Protein AF-A0A529KJC1-F1 (afdb_monomer_lite)

Sequence (128 aa):
MNDILYKIPPLFSVAIGGLWYFAASQLKTDRLIAVAIFLFAAVVSIASVFIMGRFSQAFSLYITNLNKLDGDYAVSIKNKDKKWPPSTVKIIQFLLWVAAAISCAGVIYALAPLFCPPAPPVLPAQPS

Secondary structure (DSSP, 8-state):
-HHHHHHHHHHHHHHHHHHHHHHHHHTTT-HHHHHHHHHHHHHHHHHHHHHHHHHHHHHHHHHHHHHHHSGGG-------S---PPPHHHHHHHHHHHHHHHHHHHHHHHHHHHHSPPPPP-PPPPP-

Structure (mmCIF, N/CA/C/O backbone):
data_AF-A0A529KJC1-F1
#
_entry.id   AF-A0A529KJC1-F1
#
loop_
_atom_site.group_PDB
_atom_site.id
_atom_site.type_symbol
_atom_site.label_atom_id
_atom_site.label_alt_id
_atom_site.label_comp_id
_atom_site.label_asym_id
_atom_site.label_entity_id
_atom_site.label_seq_id
_atom_site.pdbx_PDB_ins_code
_atom_site.Cartn_x
_atom_site.Cartn_y
_atom_site.Cartn_z
_atom_site.occupancy
_atom_site.B_iso_or_equiv
_atom_site.auth_seq_id
_atom_site.auth_comp_id
_atom_site.auth_asym_id
_atom_site.auth_atom_id
_atom_site.pdbx_PDB_model_num
ATOM 1 N N . MET A 1 1 ? 2.395 3.404 -24.200 1.00 49.75 1 MET A N 1
ATOM 2 C CA . MET A 1 1 ? 3.212 2.589 -23.271 1.00 49.75 1 MET A CA 1
ATOM 3 C C . MET A 1 1 ? 3.805 3.409 -22.120 1.00 49.75 1 MET A C 1
ATOM 5 O O . MET A 1 1 ? 3.634 3.000 -20.980 1.00 49.75 1 MET A O 1
ATOM 9 N N . ASN A 1 2 ? 4.387 4.590 -22.373 1.00 52.12 2 ASN A N 1
ATOM 10 C CA . ASN A 1 2 ? 4.774 5.541 -21.313 1.00 52.12 2 ASN A CA 1
ATOM 11 C C . ASN A 1 2 ? 3.570 5.964 -20.436 1.00 52.12 2 ASN A C 1
ATOM 13 O O . ASN A 1 2 ? 3.642 5.978 -19.216 1.00 52.12 2 ASN A O 1
ATOM 17 N N . ASP A 1 3 ? 2.416 6.179 -21.069 1.00 54.59 3 ASP A N 1
ATOM 18 C CA . ASP A 1 3 ? 1.176 6.631 -20.421 1.00 54.59 3 ASP A CA 1
ATOM 19 C C . ASP A 1 3 ? 0.600 5.636 -19.383 1.00 54.59 3 ASP A C 1
ATOM 21 O O . ASP A 1 3 ? 0.099 6.027 -18.334 1.00 54.59 3 ASP A O 1
ATOM 25 N N . ILE A 1 4 ? 0.748 4.323 -19.608 1.00 59.59 4 ILE A N 1
ATOM 26 C CA . ILE A 1 4 ? 0.340 3.288 -18.637 1.00 59.59 4 ILE A CA 1
ATOM 27 C C . ILE A 1 4 ? 1.265 3.293 -17.412 1.00 59.59 4 ILE A C 1
ATOM 29 O O . ILE A 1 4 ? 0.793 3.149 -16.287 1.00 59.59 4 ILE A O 1
ATOM 33 N N . LEU A 1 5 ? 2.569 3.518 -17.613 1.00 59.81 5 LEU A N 1
ATOM 34 C CA . LEU A 1 5 ? 3.558 3.557 -16.532 1.00 59.81 5 LEU A CA 1
ATOM 35 C C . LEU A 1 5 ? 3.275 4.698 -15.535 1.00 59.81 5 LEU A C 1
ATOM 37 O O . LEU A 1 5 ? 3.496 4.531 -14.338 1.00 59.81 5 LEU A O 1
ATOM 41 N N . TYR A 1 6 ? 2.739 5.825 -16.020 1.00 63.22 6 TYR A N 1
ATOM 42 C CA . TYR A 1 6 ? 2.336 6.966 -15.190 1.00 63.22 6 TYR A CA 1
ATOM 43 C C . TYR A 1 6 ? 0.933 6.836 -14.582 1.00 63.22 6 TYR A C 1
ATOM 45 O O . TYR A 1 6 ? 0.661 7.466 -13.563 1.00 63.22 6 TYR A O 1
ATOM 53 N N . LYS A 1 7 ? 0.050 6.015 -15.164 1.00 66.56 7 LYS A N 1
ATOM 54 C CA . LYS A 1 7 ? -1.334 5.824 -14.689 1.00 66.56 7 LYS A CA 1
ATOM 55 C C . LYS A 1 7 ? -1.482 4.740 -13.623 1.00 66.56 7 LYS A C 1
ATOM 57 O O . LYS A 1 7 ? -2.364 4.853 -12.778 1.00 66.56 7 LYS A O 1
ATOM 62 N N . ILE A 1 8 ? -0.618 3.722 -13.631 1.00 71.31 8 ILE A N 1
ATOM 63 C CA . ILE A 1 8 ? -0.641 2.621 -12.652 1.00 71.31 8 ILE A CA 1
ATOM 64 C C . ILE A 1 8 ? -0.494 3.112 -11.193 1.00 71.31 8 ILE A C 1
ATOM 66 O O . ILE A 1 8 ? -1.291 2.692 -10.353 1.00 71.31 8 ILE A O 1
ATOM 70 N N . PRO A 1 9 ? 0.458 4.006 -10.853 1.00 69.69 9 PRO A N 1
ATOM 71 C CA . PRO A 1 9 ? 0.650 4.421 -9.463 1.00 69.69 9 PRO A CA 1
ATOM 72 C C . PRO A 1 9 ? -0.543 5.198 -8.878 1.00 69.69 9 PRO A C 1
ATOM 74 O O . PRO A 1 9 ? -1.001 4.818 -7.800 1.00 69.69 9 PRO A O 1
ATOM 77 N N . PRO A 1 10 ? -1.119 6.203 -9.573 1.00 75.69 10 PRO A N 1
ATOM 78 C CA . PRO A 1 10 ? -2.357 6.848 -9.136 1.00 75.69 10 PRO A CA 1
ATOM 79 C C . PRO A 1 10 ? -3.518 5.866 -8.954 1.00 75.69 10 PRO A C 1
ATOM 81 O O . PRO A 1 10 ? -4.279 6.001 -8.001 1.00 75.69 10 PRO A O 1
ATOM 84 N N . LEU A 1 11 ? -3.638 4.854 -9.821 1.00 78.69 11 LEU A N 1
ATOM 85 C CA . LEU A 1 11 ? -4.689 3.837 -9.728 1.00 78.69 11 LEU A CA 1
ATOM 86 C C . LEU A 1 11 ? -4.597 3.035 -8.423 1.00 78.69 11 LEU A C 1
ATOM 88 O O . LEU A 1 11 ? -5.604 2.862 -7.736 1.00 78.69 11 LEU A O 1
ATOM 92 N N . PHE A 1 12 ? -3.390 2.599 -8.048 1.00 79.62 12 PHE A N 1
ATOM 93 C CA . PHE A 1 12 ? -3.170 1.914 -6.772 1.00 79.62 12 PHE A CA 1
ATOM 94 C C . PHE A 1 12 ? -3.438 2.830 -5.577 1.00 79.62 12 PHE A C 1
ATOM 96 O O . PHE A 1 12 ? -4.067 2.399 -4.612 1.00 79.62 12 PHE A O 1
ATOM 103 N N . SER A 1 13 ? -3.022 4.097 -5.644 1.00 78.19 13 SER A N 1
ATOM 104 C CA . SER A 1 13 ? -3.289 5.068 -4.579 1.00 78.19 13 SER A CA 1
ATOM 105 C C . SER A 1 13 ? -4.784 5.319 -4.377 1.00 78.19 13 SER A C 1
ATOM 107 O O . SER A 1 13 ? -5.241 5.348 -3.237 1.00 78.19 13 SER A O 1
ATOM 109 N N . VAL A 1 14 ? -5.559 5.451 -5.457 1.00 84.00 14 VAL A N 1
ATOM 110 C CA . VAL A 1 14 ? -7.017 5.644 -5.381 1.00 84.00 14 VAL A CA 1
ATOM 111 C C . VAL A 1 14 ? -7.708 4.396 -4.831 1.00 84.00 14 VAL A C 1
ATOM 113 O O . VAL A 1 14 ? -8.559 4.513 -3.952 1.00 84.00 14 VAL A O 1
ATOM 116 N N . ALA A 1 15 ? -7.317 3.202 -5.286 1.00 84.94 15 ALA A N 1
ATOM 117 C CA . ALA A 1 15 ? -7.890 1.948 -4.800 1.00 84.94 15 ALA A CA 1
ATOM 118 C C . ALA A 1 15 ? -7.627 1.732 -3.298 1.00 84.94 15 ALA A C 1
ATOM 120 O O . ALA A 1 15 ? -8.556 1.453 -2.541 1.00 84.94 15 ALA A O 1
ATOM 121 N N . ILE A 1 16 ? -6.379 1.916 -2.848 1.00 85.94 16 ILE A N 1
ATOM 122 C CA . ILE A 1 16 ? -6.009 1.788 -1.428 1.00 85.94 16 ILE A CA 1
ATOM 123 C C . ILE A 1 16 ? -6.689 2.876 -0.589 1.00 85.94 16 ILE A C 1
ATOM 125 O O . ILE A 1 16 ? -7.220 2.580 0.480 1.00 85.94 16 ILE A O 1
ATOM 129 N N . GLY A 1 17 ? -6.740 4.116 -1.085 1.00 86.12 17 GLY A N 1
ATOM 130 C CA . GLY A 1 17 ? -7.433 5.214 -0.412 1.00 86.12 17 GLY A CA 1
ATOM 131 C C . GLY A 1 17 ? -8.928 4.942 -0.221 1.00 86.12 17 GLY A C 1
ATOM 132 O O . GLY A 1 17 ? -9.461 5.175 0.863 1.00 86.12 17 GLY A O 1
ATOM 133 N N . GLY A 1 18 ? -9.594 4.380 -1.235 1.00 87.38 18 GLY A N 1
ATOM 134 C CA . GLY A 1 18 ? -10.996 3.970 -1.146 1.00 87.38 18 GLY A CA 1
ATOM 135 C C . GLY A 1 18 ? -11.230 2.872 -0.104 1.00 87.38 18 GLY A C 1
ATOM 136 O O . GLY A 1 18 ? -12.170 2.964 0.686 1.00 87.38 18 GLY A O 1
ATOM 137 N N . LEU A 1 19 ? -10.341 1.874 -0.044 1.00 88.50 19 LEU A N 1
ATOM 138 C CA . LEU A 1 19 ? -10.399 0.814 0.968 1.00 88.50 19 LEU A CA 1
ATOM 139 C C . LEU A 1 19 ? -10.223 1.365 2.388 1.00 88.50 19 LEU A C 1
ATOM 141 O O . LEU A 1 19 ? -10.963 0.975 3.288 1.00 88.50 19 LEU A O 1
ATOM 145 N N . TRP A 1 20 ? -9.292 2.300 2.593 1.00 86.88 20 TRP A N 1
ATOM 146 C CA . TRP A 1 20 ? -9.105 2.956 3.890 1.00 86.88 20 TRP A CA 1
ATOM 147 C C . TRP A 1 20 ? -10.303 3.794 4.310 1.00 86.88 20 TRP A C 1
ATOM 149 O O . TRP A 1 20 ? -10.719 3.710 5.465 1.00 86.88 20 TRP A O 1
ATOM 159 N N . TYR A 1 21 ? -10.874 4.572 3.389 1.00 87.75 21 TYR A N 1
ATOM 160 C CA . TYR A 1 21 ? -12.077 5.349 3.670 1.00 87.75 21 TYR A CA 1
ATOM 161 C C . TYR A 1 21 ? -13.215 4.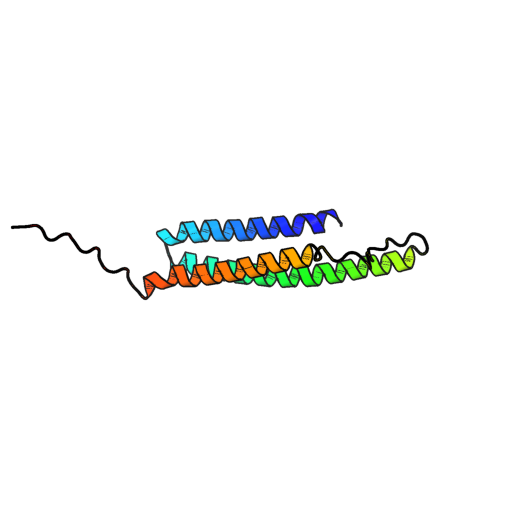434 4.129 1.00 87.75 21 TYR A C 1
ATOM 163 O O . TYR A 1 21 ? -13.813 4.661 5.179 1.00 87.75 21 TYR A O 1
ATOM 171 N N . PHE A 1 22 ? -13.453 3.346 3.396 1.00 86.94 22 PHE A N 1
ATOM 172 C CA . PHE A 1 22 ? -14.512 2.403 3.731 1.00 86.94 22 PHE A CA 1
ATOM 173 C C . PHE A 1 22 ? -14.244 1.676 5.058 1.00 86.94 22 PHE A C 1
ATOM 175 O O . PHE A 1 22 ? -15.151 1.545 5.878 1.00 86.94 22 PHE A O 1
ATOM 182 N N . ALA A 1 23 ? -13.001 1.263 5.323 1.00 85.12 23 ALA A N 1
ATOM 183 C CA . ALA A 1 23 ? -12.626 0.655 6.599 1.00 85.12 23 ALA A CA 1
ATOM 184 C C . ALA A 1 23 ? -12.864 1.612 7.779 1.00 85.12 23 ALA A C 1
ATOM 186 O O . ALA A 1 23 ? -13.444 1.219 8.792 1.00 85.12 23 ALA A O 1
ATOM 187 N N . ALA A 1 24 ? -12.484 2.885 7.630 1.00 85.81 24 ALA A N 1
ATOM 188 C CA . ALA A 1 24 ? -12.691 3.909 8.648 1.00 85.81 24 ALA A CA 1
ATOM 189 C C . ALA A 1 24 ? -14.180 4.186 8.906 1.00 85.81 24 ALA A C 1
ATOM 191 O O . ALA A 1 24 ? -14.582 4.364 10.057 1.00 85.81 24 ALA A O 1
ATOM 192 N N . SER A 1 25 ? -15.013 4.182 7.862 1.00 86.50 25 SER A N 1
ATOM 193 C CA . SER A 1 25 ? -16.466 4.301 8.012 1.00 86.50 25 SER A CA 1
ATOM 194 C C . SER A 1 25 ? -17.068 3.109 8.760 1.00 86.50 25 SER A C 1
ATOM 196 O O . SER A 1 25 ? -17.939 3.303 9.607 1.00 86.50 25 SER A O 1
ATOM 198 N N . GLN A 1 26 ? -16.579 1.891 8.505 1.00 84.38 26 GLN A N 1
ATOM 199 C CA . GLN A 1 26 ? -17.107 0.677 9.133 1.00 84.38 26 GLN A CA 1
ATOM 200 C C . GLN A 1 26 ? -16.665 0.479 10.588 1.00 84.38 26 GLN A C 1
ATOM 202 O O . GLN A 1 26 ? -17.353 -0.220 11.322 1.00 84.38 26 GLN A O 1
ATOM 207 N N . LEU A 1 27 ? -15.606 1.150 11.065 1.00 79.62 27 LEU A N 1
ATOM 208 C CA . LEU A 1 27 ? -15.167 1.072 12.472 1.00 79.62 27 LEU A CA 1
ATOM 209 C C . LEU A 1 27 ? -16.271 1.399 13.495 1.00 79.62 27 LEU A C 1
ATOM 211 O O . LEU A 1 27 ? -16.205 0.934 14.636 1.00 79.62 27 LEU A O 1
ATOM 215 N N . LYS A 1 28 ? -17.253 2.223 13.104 1.00 76.62 28 LYS A N 1
ATOM 216 C CA . LYS A 1 28 ? -18.388 2.623 13.951 1.00 76.62 28 LYS A CA 1
ATOM 217 C C . LYS A 1 28 ? -19.579 1.666 13.865 1.00 76.62 28 LYS A C 1
ATOM 219 O O . LYS A 1 28 ? -20.349 1.609 14.816 1.00 76.62 28 LYS A O 1
ATOM 224 N N . THR A 1 29 ? -19.722 0.949 12.753 1.00 81.56 29 THR A N 1
ATOM 225 C CA . THR A 1 29 ? -20.860 0.060 12.480 1.00 81.56 29 THR A CA 1
ATOM 226 C C . THR A 1 29 ? -20.517 -1.379 12.837 1.00 81.56 29 THR A C 1
ATOM 228 O O . THR A 1 29 ? -2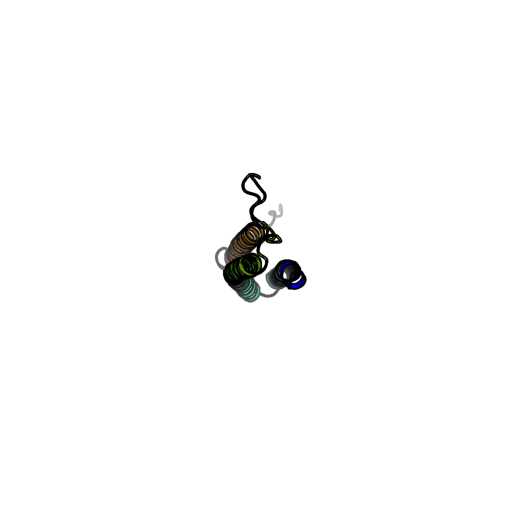1.172 -1.978 13.682 1.00 81.56 29 THR A O 1
ATOM 231 N N . ASP A 1 30 ? -19.463 -1.919 12.224 1.00 81.19 30 ASP A N 1
ATOM 232 C CA . ASP A 1 30 ? -19.009 -3.288 12.426 1.00 81.19 30 ASP A CA 1
ATOM 233 C C . ASP A 1 30 ? -17.479 -3.358 12.322 1.00 81.19 30 ASP A C 1
ATOM 235 O O . ASP A 1 30 ? -16.864 -3.241 11.253 1.00 81.19 30 ASP A O 1
ATOM 239 N N . ARG A 1 31 ? -16.850 -3.558 13.481 1.00 79.31 31 ARG A N 1
ATOM 240 C CA . ARG A 1 31 ? -15.392 -3.596 13.606 1.00 79.31 31 ARG A CA 1
ATOM 241 C C . ARG A 1 31 ? -14.781 -4.818 12.931 1.00 79.31 31 ARG A C 1
ATOM 243 O O . ARG A 1 31 ? -13.654 -4.712 12.459 1.00 79.31 31 ARG A O 1
ATOM 250 N N . LEU A 1 32 ? -15.490 -5.946 12.843 1.00 82.81 32 LEU A N 1
ATOM 251 C CA . LEU A 1 32 ? -14.974 -7.143 12.169 1.00 82.81 32 LEU A CA 1
ATOM 252 C C . LEU A 1 32 ? -14.896 -6.922 10.658 1.00 82.81 32 LEU A C 1
ATOM 254 O O . LEU A 1 32 ? -13.907 -7.298 10.026 1.00 82.81 32 LEU A O 1
ATOM 258 N N . ILE A 1 33 ? -15.889 -6.233 10.094 1.00 82.88 33 ILE A N 1
ATOM 259 C CA . ILE A 1 33 ? -15.863 -5.812 8.691 1.00 82.88 33 ILE A CA 1
ATOM 260 C C . ILE A 1 33 ? -14.712 -4.824 8.461 1.00 82.88 33 ILE A C 1
ATOM 262 O O . ILE A 1 33 ? -13.954 -4.982 7.506 1.00 82.88 33 ILE A O 1
ATOM 266 N N . ALA A 1 34 ? -14.505 -3.852 9.356 1.00 81.69 34 ALA A N 1
ATOM 267 C CA . ALA A 1 34 ? -13.366 -2.934 9.255 1.00 81.69 34 ALA A CA 1
ATOM 268 C C . ALA A 1 34 ? -12.010 -3.671 9.285 1.00 81.69 34 ALA A C 1
ATOM 270 O O . ALA A 1 34 ? -11.139 -3.381 8.463 1.00 81.69 34 ALA A O 1
ATOM 271 N N . VAL A 1 35 ? -11.847 -4.663 10.171 1.00 82.81 35 VAL A N 1
ATOM 272 C CA . VAL A 1 35 ? -10.657 -5.532 10.231 1.00 82.81 35 VAL A CA 1
ATOM 273 C C . VAL A 1 35 ? -10.438 -6.253 8.904 1.00 82.81 35 VAL A C 1
ATOM 275 O O . VAL A 1 35 ? -9.332 -6.204 8.366 1.00 82.81 35 VAL A O 1
ATOM 278 N N . ALA A 1 36 ? -11.477 -6.885 8.353 1.00 84.81 36 ALA A N 1
ATOM 279 C CA . ALA A 1 36 ? -11.382 -7.611 7.089 1.00 84.81 36 ALA A CA 1
ATOM 280 C C . ALA A 1 36 ? -10.924 -6.700 5.939 1.00 84.81 36 ALA A C 1
ATOM 282 O O . ALA A 1 36 ? -10.099 -7.097 5.117 1.00 84.81 36 ALA A O 1
ATOM 283 N N . ILE A 1 37 ? -11.402 -5.455 5.914 1.00 87.62 37 ILE A N 1
ATOM 284 C CA . ILE A 1 37 ? -11.089 -4.491 4.856 1.00 87.62 37 ILE A CA 1
ATOM 285 C C . ILE A 1 37 ? -9.674 -3.931 5.007 1.00 87.62 37 ILE A C 1
ATOM 287 O O . ILE A 1 37 ? -8.964 -3.817 4.008 1.00 87.62 37 ILE A O 1
ATOM 291 N N . PHE A 1 38 ? -9.211 -3.656 6.231 1.00 85.56 38 PHE A N 1
ATOM 292 C CA . PHE A 1 38 ? -7.808 -3.302 6.464 1.00 85.56 38 PHE A CA 1
ATOM 293 C C . PHE A 1 38 ? -6.858 -4.446 6.090 1.00 85.56 38 PHE A C 1
ATOM 295 O O . PHE A 1 38 ? -5.827 -4.214 5.459 1.00 85.56 38 PHE A O 1
ATOM 302 N N . LEU A 1 39 ? -7.212 -5.690 6.413 1.00 83.00 39 LEU A N 1
ATOM 303 C CA . LEU A 1 39 ? -6.404 -6.859 6.069 1.00 83.00 39 LEU A CA 1
ATOM 304 C C . LEU A 1 39 ? -6.359 -7.064 4.546 1.00 83.00 39 LEU A C 1
ATOM 306 O O . LEU A 1 39 ? -5.287 -7.256 3.972 1.00 83.00 39 LEU A O 1
ATOM 310 N N . PHE A 1 40 ? -7.499 -6.912 3.870 1.00 85.50 40 PHE A N 1
ATOM 311 C CA . PHE A 1 40 ? -7.572 -6.928 2.411 1.00 85.50 40 PHE A CA 1
ATOM 312 C C . PHE A 1 40 ? -6.721 -5.817 1.776 1.00 85.50 40 PHE A C 1
ATOM 314 O O . PHE A 1 40 ? -5.956 -6.086 0.850 1.00 85.50 40 PHE A O 1
ATOM 321 N N . ALA A 1 41 ? -6.774 -4.591 2.307 1.00 87.75 41 ALA A N 1
ATOM 322 C CA . ALA A 1 41 ? -5.941 -3.482 1.844 1.00 87.75 41 ALA A CA 1
ATOM 323 C C . ALA A 1 41 ? -4.439 -3.784 1.984 1.00 87.75 41 ALA A C 1
ATOM 325 O O . ALA A 1 41 ? -3.668 -3.484 1.070 1.00 87.75 41 ALA A O 1
ATOM 326 N N . ALA A 1 42 ? -4.019 -4.437 3.074 1.00 82.56 42 ALA A N 1
ATOM 327 C CA . ALA A 1 42 ? -2.633 -4.863 3.260 1.00 82.56 42 ALA A CA 1
ATOM 328 C C . ALA A 1 42 ? -2.196 -5.878 2.188 1.00 82.56 42 ALA A C 1
ATOM 330 O O . ALA A 1 42 ? -1.140 -5.713 1.574 1.00 82.56 42 ALA A O 1
ATOM 331 N N . VAL A 1 43 ? -3.030 -6.888 1.911 1.00 86.00 43 VAL A N 1
ATOM 332 C CA . VAL A 1 43 ? -2.764 -7.908 0.881 1.00 86.00 43 VAL A CA 1
ATOM 333 C C . VAL A 1 43 ? -2.669 -7.277 -0.509 1.00 86.00 43 VAL A C 1
ATOM 335 O O . VAL A 1 43 ? -1.710 -7.535 -1.238 1.00 86.00 43 VAL A O 1
ATOM 338 N N . VAL A 1 44 ? -3.619 -6.408 -0.865 1.00 85.06 44 VAL A N 1
ATOM 339 C CA . VAL A 1 44 ? -3.622 -5.685 -2.147 1.00 85.06 44 VAL A CA 1
ATOM 340 C C . VAL A 1 44 ? -2.380 -4.805 -2.284 1.00 85.06 44 VAL A C 1
ATOM 342 O O . VAL A 1 44 ? -1.767 -4.770 -3.355 1.00 85.06 44 VAL A O 1
ATOM 345 N N . SER A 1 45 ? -1.960 -4.137 -1.208 1.00 83.44 45 SER A N 1
ATOM 346 C CA . SER A 1 45 ? -0.760 -3.299 -1.217 1.00 83.44 45 SER A CA 1
ATOM 347 C C . SER A 1 45 ? 0.506 -4.119 -1.484 1.00 83.44 45 SER A C 1
ATOM 349 O O . SER A 1 45 ? 1.302 -3.773 -2.359 1.00 83.44 45 SER A O 1
ATOM 351 N N . ILE A 1 46 ? 0.658 -5.264 -0.809 1.00 82.00 46 ILE A N 1
ATOM 352 C CA . ILE A 1 46 ? 1.783 -6.186 -1.022 1.00 82.00 46 ILE A CA 1
ATOM 353 C C . ILE A 1 46 ? 1.773 -6.732 -2.457 1.00 82.00 46 ILE A C 1
ATOM 355 O O . ILE A 1 46 ? 2.798 -6.697 -3.138 1.00 82.00 46 ILE A O 1
ATOM 359 N N . ALA A 1 47 ? 0.620 -7.184 -2.956 1.00 81.44 47 ALA A N 1
ATOM 360 C CA . ALA A 1 47 ? 0.489 -7.681 -4.326 1.00 81.44 47 ALA A CA 1
ATOM 361 C C . ALA A 1 47 ? 0.893 -6.613 -5.361 1.00 81.44 47 ALA A C 1
ATOM 363 O O . ALA A 1 47 ? 1.604 -6.903 -6.327 1.00 81.44 47 ALA A O 1
ATOM 364 N N . SER A 1 48 ? 0.520 -5.356 -5.112 1.00 79.69 48 SER A N 1
ATOM 365 C CA . SER A 1 48 ? 0.860 -4.216 -5.969 1.00 79.69 48 SER A CA 1
ATOM 366 C C . SER A 1 48 ? 2.373 -3.957 -6.028 1.00 79.69 48 SER A C 1
ATOM 368 O O . SER A 1 48 ? 2.898 -3.656 -7.102 1.00 79.69 48 SER A O 1
ATOM 370 N N . VAL A 1 49 ? 3.113 -4.152 -4.924 1.00 78.88 49 VAL A N 1
ATOM 371 C CA . VAL A 1 49 ? 4.592 -4.052 -4.900 1.00 78.88 49 VAL A CA 1
ATOM 372 C C . VAL A 1 49 ? 5.225 -5.054 -5.863 1.00 78.88 49 VAL A C 1
ATOM 374 O O . VAL A 1 49 ? 6.114 -4.693 -6.647 1.00 78.88 49 VAL A O 1
ATOM 377 N N . PHE A 1 50 ? 4.761 -6.306 -5.821 1.00 78.75 50 PHE A N 1
ATOM 378 C CA . PHE A 1 50 ? 5.281 -7.379 -6.667 1.00 78.75 50 PHE A CA 1
ATOM 379 C C . PHE A 1 50 ? 4.985 -7.135 -8.149 1.00 78.75 50 PHE A C 1
ATOM 381 O O . PHE A 1 50 ? 5.884 -7.277 -8.982 1.00 78.75 50 PHE A O 1
ATOM 388 N N . ILE A 1 51 ? 3.761 -6.707 -8.477 1.00 80.06 51 ILE A N 1
ATOM 389 C CA . ILE A 1 51 ? 3.366 -6.370 -9.851 1.00 80.06 51 ILE A CA 1
ATOM 390 C C . ILE A 1 51 ? 4.232 -5.224 -10.385 1.00 80.06 51 ILE A C 1
ATOM 392 O O . ILE A 1 51 ? 4.798 -5.340 -11.473 1.00 80.06 51 ILE A O 1
ATOM 396 N N . MET A 1 52 ? 4.417 -4.156 -9.602 1.00 74.88 52 MET A N 1
ATOM 397 C CA . MET A 1 52 ? 5.219 -3.001 -10.016 1.00 74.88 52 MET A CA 1
ATOM 398 C C . MET A 1 52 ? 6.694 -3.371 -10.244 1.00 74.88 52 MET A C 1
ATOM 400 O O . MET A 1 52 ? 7.324 -2.884 -11.186 1.00 74.88 52 MET A O 1
ATOM 404 N N . GLY A 1 53 ? 7.243 -4.273 -9.422 1.00 73.19 53 GLY A N 1
ATOM 405 C CA . GLY A 1 53 ? 8.608 -4.779 -9.584 1.00 73.19 53 GLY A CA 1
ATOM 406 C C . GLY A 1 53 ? 8.790 -5.577 -10.875 1.00 73.19 53 GLY A C 1
ATOM 407 O O . GLY A 1 53 ? 9.696 -5.292 -11.661 1.00 73.19 53 GLY A O 1
ATOM 408 N N . ARG A 1 54 ? 7.889 -6.532 -11.136 1.00 77.12 54 ARG A N 1
ATOM 409 C CA . ARG A 1 54 ? 7.888 -7.334 -12.372 1.00 77.12 54 ARG A CA 1
ATOM 410 C C . ARG A 1 54 ? 7.720 -6.461 -13.615 1.00 77.12 54 ARG A C 1
ATOM 412 O O . ARG A 1 54 ? 8.442 -6.634 -14.595 1.00 77.12 54 ARG A O 1
ATOM 419 N N . PHE A 1 55 ? 6.813 -5.493 -13.554 1.00 74.81 55 PHE A N 1
ATOM 420 C CA . PHE A 1 55 ? 6.544 -4.564 -14.644 1.00 74.81 55 PHE A CA 1
ATOM 421 C C . PHE A 1 55 ? 7.756 -3.676 -14.963 1.00 74.81 55 PHE A C 1
ATOM 423 O O . PHE A 1 55 ? 8.145 -3.548 -16.123 1.00 74.81 55 PHE A O 1
ATOM 430 N N . SER A 1 56 ? 8.426 -3.135 -13.939 1.00 69.44 5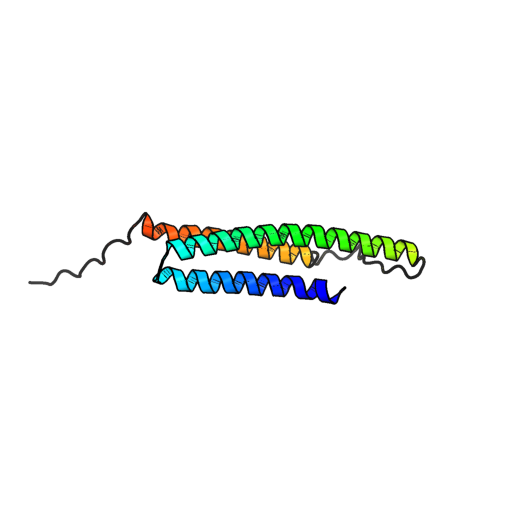6 SER A N 1
ATOM 431 C CA . SER A 1 56 ? 9.642 -2.331 -14.113 1.00 69.44 56 SER A CA 1
ATOM 432 C C . SER A 1 56 ? 10.799 -3.117 -14.728 1.00 69.44 56 SER A C 1
ATOM 434 O O . SER A 1 56 ? 11.572 -2.551 -15.508 1.00 69.44 56 SER A O 1
ATOM 436 N N . GLN A 1 57 ? 10.928 -4.403 -14.393 1.00 72.56 57 GLN A N 1
ATOM 437 C CA . GLN A 1 57 ? 11.948 -5.274 -14.971 1.00 72.56 57 GLN A CA 1
ATOM 438 C C . GLN A 1 57 ? 11.663 -5.543 -16.454 1.00 72.56 57 GLN A C 1
ATOM 440 O O . GLN A 1 57 ? 12.559 -5.389 -17.283 1.00 72.56 57 GLN A O 1
ATOM 445 N N . ALA A 1 58 ? 10.412 -5.869 -16.796 1.00 73.38 58 ALA A N 1
ATOM 446 C CA . ALA A 1 58 ? 9.989 -6.075 -18.180 1.00 73.38 58 ALA A CA 1
ATOM 447 C C . ALA A 1 58 ? 10.208 -4.817 -19.041 1.00 73.38 58 ALA A C 1
ATOM 449 O O . ALA A 1 58 ? 10.731 -4.910 -20.149 1.00 73.38 58 ALA A O 1
ATOM 450 N N . PHE A 1 59 ? 9.901 -3.632 -18.504 1.00 72.00 59 PHE A N 1
ATOM 451 C CA . PHE A 1 59 ? 10.147 -2.355 -19.182 1.00 72.00 59 PHE A CA 1
ATOM 452 C C . PHE A 1 59 ? 11.627 -2.062 -19.400 1.00 72.00 59 PHE A C 1
ATOM 454 O O . PHE A 1 59 ? 12.027 -1.661 -20.491 1.00 72.00 59 PHE A O 1
ATOM 461 N N . SER A 1 60 ? 12.451 -2.279 -18.374 1.00 67.38 60 SER A N 1
ATOM 462 C CA . SER A 1 60 ? 13.902 -2.094 -18.488 1.00 67.38 60 SER A CA 1
ATOM 463 C C . SER A 1 60 ? 14.486 -2.984 -19.587 1.00 67.38 60 SER A C 1
ATOM 465 O O . SER A 1 60 ? 15.346 -2.552 -20.354 1.00 67.38 60 SER A O 1
ATOM 467 N N . LEU A 1 61 ? 13.984 -4.216 -19.697 1.00 70.88 61 LEU A N 1
ATOM 468 C CA . LEU A 1 61 ? 14.417 -5.185 -20.699 1.00 70.88 61 LEU A CA 1
ATOM 469 C C . LEU A 1 61 ? 13.934 -4.806 -22.107 1.00 70.88 61 LEU A C 1
ATOM 471 O O . LEU A 1 61 ? 14.714 -4.876 -23.053 1.00 70.88 61 LEU A O 1
ATOM 475 N N . TYR A 1 62 ? 12.699 -4.312 -22.235 1.00 69.56 62 TYR A N 1
ATOM 476 C CA . TYR A 1 62 ? 12.171 -3.757 -23.484 1.00 69.56 62 TYR A CA 1
ATOM 477 C C . TYR A 1 62 ? 13.019 -2.586 -24.002 1.00 69.56 62 TYR A C 1
ATOM 479 O O . TYR A 1 62 ? 13.447 -2.606 -25.153 1.00 69.56 62 TYR A O 1
ATOM 487 N N . ILE A 1 63 ? 13.333 -1.605 -23.147 1.00 69.25 63 ILE A N 1
ATOM 488 C CA . ILE A 1 63 ? 14.176 -0.461 -23.536 1.00 69.25 63 ILE A CA 1
ATOM 489 C C . ILE A 1 63 ? 15.592 -0.917 -23.896 1.00 69.25 63 ILE A C 1
ATOM 491 O O . ILE A 1 63 ? 16.170 -0.431 -24.862 1.00 69.25 63 ILE A O 1
ATOM 495 N N . THR A 1 64 ? 16.144 -1.889 -23.166 1.00 72.00 64 THR A N 1
ATOM 496 C CA . THR A 1 64 ? 17.466 -2.448 -23.482 1.00 72.00 64 THR A CA 1
ATOM 497 C C . THR A 1 64 ? 17.484 -3.133 -24.851 1.00 72.00 64 THR A C 1
ATOM 499 O O . THR A 1 64 ? 18.469 -3.012 -25.574 1.00 72.00 64 THR A O 1
ATOM 502 N N . ASN A 1 65 ? 16.409 -3.830 -25.227 1.00 72.38 65 ASN A N 1
ATOM 503 C CA . ASN A 1 65 ? 16.292 -4.468 -26.539 1.00 72.38 65 ASN A CA 1
ATOM 504 C C . ASN A 1 65 ? 16.083 -3.454 -27.667 1.00 72.38 65 ASN A C 1
ATOM 506 O O . ASN A 1 65 ? 16.707 -3.601 -28.713 1.00 72.38 65 ASN A O 1
ATOM 510 N N . LEU A 1 66 ? 15.283 -2.407 -27.450 1.00 68.75 66 LEU A N 1
ATOM 511 C CA . LEU A 1 66 ? 15.158 -1.311 -28.415 1.00 68.75 66 LEU A CA 1
ATOM 512 C C . LEU A 1 66 ? 16.489 -0.589 -28.632 1.00 68.75 66 LEU A C 1
ATOM 514 O O . LEU A 1 66 ? 16.910 -0.418 -29.766 1.00 68.75 66 LEU A O 1
ATOM 518 N N . ASN A 1 67 ? 17.215 -0.271 -27.559 1.00 65.94 67 ASN A N 1
ATOM 519 C CA . ASN A 1 67 ? 18.528 0.369 -27.661 1.00 65.94 67 ASN A CA 1
ATOM 520 C C . ASN A 1 67 ? 19.570 -0.490 -28.395 1.00 65.94 67 ASN A C 1
ATOM 522 O O . ASN A 1 67 ? 20.517 0.052 -28.952 1.00 65.94 67 ASN A O 1
ATOM 526 N N . LYS A 1 68 ? 19.423 -1.822 -28.398 1.00 70.62 68 LYS A N 1
ATOM 527 C CA . LYS A 1 68 ? 20.270 -2.709 -29.212 1.00 70.62 68 LYS A CA 1
ATOM 528 C C . LYS A 1 68 ? 19.931 -2.648 -30.703 1.00 70.62 68 LYS A C 1
ATOM 530 O O . LYS A 1 68 ? 20.805 -2.938 -31.511 1.00 70.62 68 LYS A O 1
ATOM 535 N N . LEU A 1 69 ? 18.689 -2.316 -31.051 1.00 66.25 69 LEU A N 1
ATOM 536 C CA . LEU A 1 69 ? 18.224 -2.169 -32.432 1.00 66.25 69 LEU A CA 1
ATOM 537 C C . LEU A 1 69 ? 18.490 -0.758 -32.984 1.00 66.25 69 LEU A C 1
ATOM 539 O O . LEU A 1 69 ? 18.737 -0.630 -34.177 1.00 66.25 69 LEU A O 1
ATOM 543 N N . ASP A 1 70 ? 18.503 0.269 -32.126 1.00 64.44 70 ASP A N 1
ATOM 544 C CA . ASP A 1 70 ? 18.670 1.683 -32.514 1.00 64.44 70 ASP A CA 1
ATOM 545 C C . ASP A 1 70 ? 20.128 2.160 -32.678 1.00 64.44 70 ASP A C 1
ATOM 547 O O . ASP A 1 70 ? 20.354 3.304 -33.075 1.00 64.44 70 ASP A O 1
ATOM 551 N N . GLY A 1 71 ? 21.132 1.316 -32.405 1.00 66.56 71 GLY A N 1
ATOM 552 C CA . GLY A 1 71 ? 22.546 1.635 -32.658 1.00 66.56 71 GLY A CA 1
ATOM 553 C C . GLY A 1 71 ? 22.989 2.984 -32.061 1.00 66.56 71 GLY A C 1
ATOM 554 O O . GLY A 1 71 ? 23.001 3.146 -30.841 1.00 66.56 71 GLY A O 1
ATOM 555 N N . ASP A 1 72 ? 23.330 3.950 -32.923 1.00 59.47 72 ASP A N 1
ATOM 556 C CA . ASP A 1 72 ? 23.805 5.301 -32.561 1.00 59.47 72 ASP A CA 1
ATOM 557 C C . ASP A 1 72 ? 22.731 6.230 -31.959 1.00 59.47 72 ASP A C 1
ATOM 559 O O . ASP A 1 72 ? 23.071 7.246 -31.351 1.00 59.47 72 ASP A O 1
ATOM 563 N N . TYR A 1 73 ? 21.441 5.892 -32.068 1.00 54.69 73 TYR A N 1
ATOM 564 C CA . TYR A 1 73 ? 20.340 6.663 -31.467 1.00 54.69 73 TYR A CA 1
ATOM 565 C C . TYR A 1 73 ? 19.856 6.080 -30.134 1.00 54.69 73 TYR A C 1
ATOM 567 O O . TYR A 1 73 ? 18.826 6.502 -29.603 1.00 54.69 73 TYR A O 1
ATOM 575 N N . ALA A 1 74 ? 20.597 5.120 -29.570 1.00 55.56 74 ALA A N 1
ATOM 576 C CA . ALA A 1 74 ? 20.249 4.466 -28.318 1.00 55.56 74 ALA A CA 1
ATOM 577 C C . ALA A 1 74 ? 20.023 5.489 -27.192 1.00 55.56 74 ALA A C 1
ATOM 579 O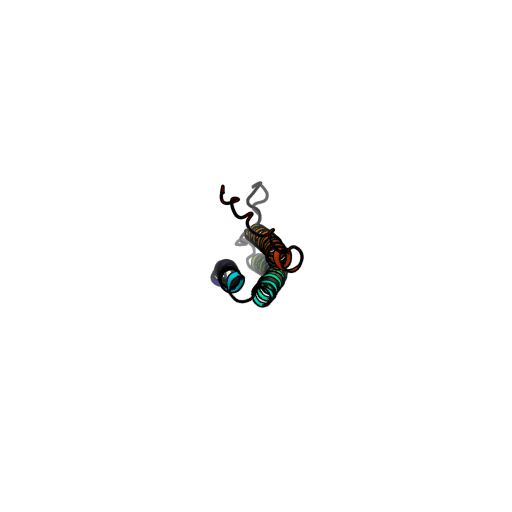 O . ALA A 1 74 ? 20.933 6.192 -26.740 1.00 55.56 74 ALA A O 1
ATOM 580 N N . VAL A 1 75 ? 18.794 5.526 -26.677 1.00 55.97 75 VAL A N 1
ATOM 581 C CA . VAL A 1 75 ? 18.416 6.385 -25.558 1.00 55.97 75 VAL A CA 1
ATOM 582 C C . VAL A 1 75 ? 19.059 5.824 -24.294 1.00 55.97 75 VAL A C 1
ATOM 584 O O . VAL A 1 75 ? 18.552 4.908 -23.640 1.00 55.97 75 VAL A O 1
ATOM 587 N N . SER A 1 76 ? 20.218 6.369 -23.932 1.00 51.28 76 SER A N 1
ATOM 588 C CA . SER A 1 76 ? 20.880 6.065 -22.669 1.00 51.28 76 SER A CA 1
ATOM 589 C C . SER A 1 76 ? 20.031 6.576 -21.499 1.00 51.28 76 SER A C 1
ATOM 591 O O . SER A 1 76 ? 20.137 7.722 -21.077 1.00 51.28 76 SER A O 1
ATOM 593 N N . ILE A 1 77 ? 19.241 5.689 -20.886 1.00 53.91 77 ILE A N 1
ATOM 594 C CA . ILE A 1 77 ? 18.717 5.890 -19.516 1.00 53.91 77 ILE A CA 1
ATOM 595 C C . ILE A 1 77 ? 19.845 5.676 -18.478 1.00 53.91 77 ILE A C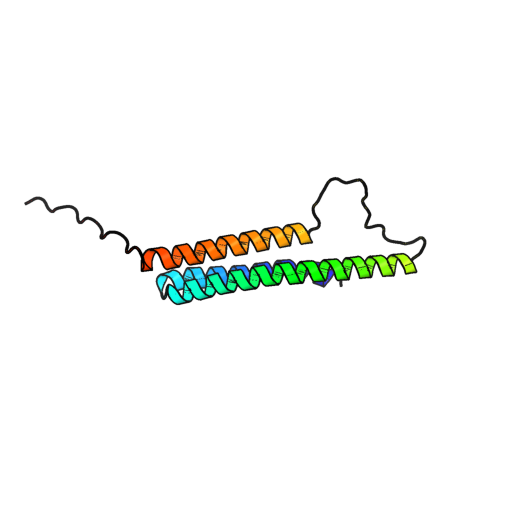 1
ATOM 597 O O . ILE A 1 77 ? 19.645 5.746 -17.267 1.00 53.91 77 ILE A O 1
ATOM 601 N N . LYS A 1 78 ? 21.084 5.439 -18.932 1.00 49.47 78 LYS A N 1
ATOM 602 C CA . LYS A 1 78 ? 22.281 5.353 -18.096 1.00 49.47 78 LYS A CA 1
ATOM 603 C C . LYS A 1 78 ? 22.759 6.770 -17.750 1.00 49.47 78 LYS A C 1
ATOM 605 O O . LYS A 1 78 ? 23.825 7.207 -18.167 1.00 49.47 78 LYS A O 1
ATOM 610 N N . ASN A 1 79 ? 21.991 7.476 -16.920 1.00 45.66 79 ASN A N 1
ATOM 611 C CA . ASN A 1 79 ? 22.555 8.516 -16.059 1.00 45.66 79 ASN A CA 1
ATOM 612 C C . ASN A 1 79 ? 23.472 7.813 -15.045 1.00 45.66 79 ASN A C 1
ATOM 614 O O . ASN A 1 79 ? 23.045 7.435 -13.958 1.00 45.66 79 ASN A O 1
ATOM 618 N N . LYS A 1 80 ? 24.716 7.553 -15.456 1.00 47.34 80 LYS A N 1
ATOM 619 C CA . LYS A 1 80 ? 25.733 6.835 -14.675 1.00 47.34 80 LYS A CA 1
ATOM 620 C C . LYS A 1 80 ? 26.239 7.638 -13.468 1.00 47.34 80 LYS A C 1
ATOM 622 O O . LYS A 1 80 ? 26.759 7.027 -12.545 1.00 47.34 80 LYS A O 1
ATOM 627 N N . ASP A 1 81 ? 26.007 8.953 -13.434 1.00 48.78 81 ASP A N 1
ATOM 628 C CA . ASP A 1 81 ? 26.693 9.853 -12.493 1.00 48.78 81 ASP A CA 1
ATOM 629 C C . ASP A 1 81 ? 25.772 10.712 -11.614 1.00 48.78 81 ASP A C 1
ATOM 631 O O . ASP A 1 81 ? 26.244 11.507 -10.802 1.00 48.78 81 ASP A O 1
ATOM 635 N N . LYS A 1 82 ? 24.446 10.548 -11.698 1.00 45.81 82 LYS A N 1
ATOM 636 C CA . LYS A 1 82 ? 23.524 11.243 -10.788 1.00 45.81 82 LYS A CA 1
ATOM 637 C C . LYS A 1 82 ? 23.098 10.323 -9.654 1.00 45.81 82 LYS A C 1
ATOM 639 O O . LYS A 1 82 ? 22.182 9.513 -9.769 1.00 45.81 82 LYS A O 1
ATOM 644 N N . LYS A 1 83 ? 23.788 10.493 -8.526 1.00 48.84 83 LYS A N 1
ATOM 645 C CA . LYS A 1 83 ? 23.301 10.160 -7.187 1.00 48.84 83 LYS A CA 1
ATOM 646 C C . LYS A 1 83 ? 21.894 10.766 -7.069 1.00 48.84 83 LYS A C 1
ATOM 648 O O . LYS A 1 83 ? 21.777 11.965 -6.857 1.00 48.84 83 LYS A O 1
ATOM 653 N N . TRP A 1 84 ? 20.867 9.932 -7.234 1.00 39.47 84 TRP A N 1
ATOM 654 C CA . TRP A 1 84 ? 19.432 10.242 -7.121 1.00 39.47 84 TRP A CA 1
ATOM 655 C C . TRP A 1 84 ? 18.724 10.878 -8.339 1.00 39.47 84 TRP A C 1
ATOM 657 O O . TRP A 1 84 ? 19.318 11.673 -9.066 1.00 39.47 84 TRP A O 1
ATOM 667 N N . PRO A 1 85 ? 17.436 10.524 -8.565 1.00 51.19 85 PRO A N 1
ATOM 668 C CA . PRO A 1 85 ? 16.491 9.965 -7.590 1.00 51.19 85 PRO A CA 1
ATOM 669 C C . PRO A 1 85 ? 16.387 8.429 -7.631 1.00 51.19 85 PRO A C 1
ATOM 671 O O . PRO A 1 85 ? 16.853 7.799 -8.582 1.00 51.19 85 PRO A O 1
ATOM 674 N N . PRO A 1 86 ? 15.799 7.786 -6.601 1.00 54.72 86 PRO A N 1
ATOM 675 C CA . PRO A 1 86 ? 15.439 6.380 -6.679 1.00 54.72 86 PRO A CA 1
ATOM 676 C C . PRO A 1 86 ? 14.487 6.2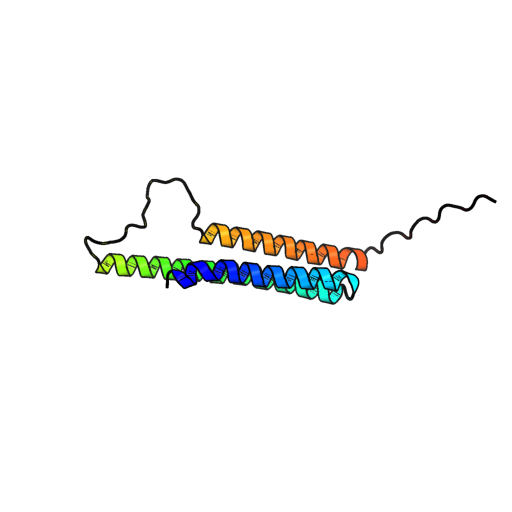55 -7.865 1.00 54.72 86 PRO A C 1
ATOM 678 O O . PRO A 1 86 ? 13.700 7.172 -8.115 1.00 54.72 86 PRO A O 1
ATOM 681 N N . SER A 1 87 ? 14.539 5.147 -8.607 1.00 62.59 87 SER A N 1
ATOM 682 C CA . SER A 1 87 ? 13.550 4.943 -9.665 1.00 62.59 87 SER A CA 1
ATOM 683 C C . SER A 1 87 ? 12.155 5.182 -9.079 1.00 62.59 87 SER A C 1
ATOM 685 O O . SER A 1 87 ? 11.869 4.746 -7.962 1.00 62.59 87 SER A O 1
ATOM 687 N N . THR A 1 88 ? 11.295 5.907 -9.794 1.00 65.25 88 THR A N 1
ATOM 688 C CA . THR A 1 88 ? 9.924 6.212 -9.350 1.00 65.25 88 THR A CA 1
ATOM 689 C C . THR A 1 88 ? 9.206 4.948 -8.863 1.00 65.25 88 THR A C 1
ATOM 691 O O . THR A 1 88 ? 8.471 4.975 -7.883 1.00 65.25 88 THR A O 1
ATOM 694 N N . VAL A 1 89 ? 9.531 3.805 -9.472 1.00 66.75 89 VAL A N 1
ATOM 695 C CA . VAL A 1 89 ? 9.129 2.457 -9.058 1.00 66.75 89 VAL A CA 1
ATOM 696 C C . VAL A 1 89 ? 9.520 2.131 -7.611 1.00 66.75 89 VAL A C 1
ATOM 698 O O . VAL A 1 89 ? 8.662 1.688 -6.857 1.00 66.75 89 VAL A O 1
ATOM 701 N N . LYS A 1 90 ? 10.772 2.360 -7.190 1.00 67.81 90 LYS A N 1
ATOM 702 C CA . LYS A 1 90 ? 11.210 2.120 -5.803 1.00 67.81 90 LYS A CA 1
ATOM 703 C C . LYS A 1 90 ? 10.500 3.025 -4.801 1.00 67.81 90 LYS A C 1
ATOM 705 O O . LYS A 1 90 ? 10.194 2.575 -3.702 1.00 67.81 90 LYS A O 1
ATOM 710 N N . ILE A 1 91 ? 10.221 4.272 -5.182 1.00 72.19 91 ILE A N 1
ATOM 711 C CA . ILE A 1 91 ? 9.435 5.190 -4.347 1.00 72.19 91 ILE A CA 1
ATOM 712 C C . ILE A 1 91 ? 8.023 4.624 -4.159 1.00 72.19 91 ILE A C 1
ATOM 714 O O . ILE A 1 91 ? 7.575 4.464 -3.032 1.00 72.19 91 ILE A O 1
ATOM 718 N N . ILE A 1 92 ? 7.349 4.231 -5.241 1.00 74.12 92 ILE A N 1
ATOM 719 C CA . ILE A 1 92 ? 5.996 3.654 -5.174 1.00 74.12 92 ILE A CA 1
ATOM 720 C C . ILE A 1 92 ? 5.982 2.358 -4.357 1.00 74.12 92 ILE A C 1
ATOM 722 O O . ILE A 1 92 ? 5.102 2.169 -3.524 1.00 74.12 92 ILE A O 1
ATOM 726 N N . GLN A 1 93 ? 6.976 1.485 -4.539 1.00 74.88 93 GLN A N 1
ATOM 727 C CA . GLN A 1 93 ? 7.116 0.269 -3.737 1.00 74.88 93 GLN A CA 1
ATOM 728 C C . GLN A 1 93 ? 7.267 0.582 -2.246 1.00 74.88 93 GLN A C 1
ATOM 730 O O . GLN A 1 93 ? 6.645 -0.084 -1.423 1.00 74.88 93 GLN A O 1
ATOM 735 N N . PHE A 1 94 ? 8.047 1.607 -1.893 1.00 76.75 94 PHE A N 1
ATOM 736 C CA . PHE A 1 94 ? 8.170 2.064 -0.511 1.00 76.75 94 PHE A CA 1
ATOM 737 C C . PHE A 1 94 ? 6.833 2.578 0.041 1.00 76.75 94 PHE A C 1
ATOM 739 O O . PHE A 1 94 ? 6.430 2.165 1.125 1.00 76.75 94 PHE A O 1
ATOM 746 N N . LEU A 1 95 ? 6.103 3.410 -0.713 1.00 79.50 95 LEU A N 1
ATOM 747 C CA . LEU A 1 95 ? 4.783 3.895 -0.291 1.00 79.50 95 LEU A CA 1
ATOM 748 C C . LEU A 1 95 ? 3.785 2.749 -0.076 1.00 79.50 95 LEU A C 1
ATOM 750 O O . LEU A 1 95 ? 3.016 2.784 0.880 1.00 79.50 95 LEU A O 1
ATOM 754 N N . LEU A 1 96 ? 3.805 1.722 -0.925 1.00 81.31 96 LEU A N 1
ATOM 755 C CA . LEU A 1 96 ? 2.944 0.548 -0.773 1.00 81.31 96 LEU A CA 1
ATOM 756 C C . LEU A 1 96 ? 3.319 -0.286 0.465 1.00 81.31 96 LEU A C 1
ATOM 758 O O . LEU A 1 96 ? 2.440 -0.778 1.174 1.00 81.31 96 LEU A O 1
ATOM 762 N N . TRP A 1 97 ? 4.606 -0.397 0.794 1.00 80.25 97 TRP A N 1
ATOM 763 C CA . TRP A 1 97 ? 5.037 -1.003 2.058 1.00 80.25 97 TRP A CA 1
ATOM 764 C C . TRP A 1 97 ? 4.550 -0.216 3.276 1.00 80.25 97 TRP A C 1
ATOM 766 O O . TRP A 1 97 ? 4.047 -0.811 4.229 1.00 80.25 97 TRP A O 1
ATOM 776 N N . VAL A 1 98 ? 4.632 1.115 3.229 1.00 82.00 98 VAL A N 1
ATOM 777 C CA . VAL A 1 98 ? 4.080 1.987 4.276 1.00 82.00 98 VAL A CA 1
ATOM 778 C C . VAL A 1 98 ? 2.564 1.802 4.386 1.00 82.00 98 VAL A C 1
ATOM 780 O O . VAL A 1 98 ? 2.047 1.643 5.489 1.00 82.00 98 VAL A O 1
ATOM 783 N N . ALA A 1 99 ? 1.848 1.738 3.262 1.00 78.81 99 ALA A N 1
ATOM 784 C CA . ALA A 1 99 ? 0.410 1.495 3.256 1.00 78.81 99 ALA A CA 1
ATOM 785 C C . ALA A 1 99 ? 0.043 0.121 3.845 1.00 78.81 99 ALA A C 1
ATOM 787 O O . ALA A 1 99 ? -0.942 0.008 4.577 1.00 78.81 99 ALA A O 1
ATOM 788 N N . ALA A 1 100 ? 0.849 -0.914 3.590 1.00 78.88 100 ALA A N 1
ATOM 789 C CA . ALA A 1 100 ? 0.674 -2.225 4.209 1.00 78.88 100 ALA A CA 1
ATOM 790 C C . ALA A 1 100 ? 0.876 -2.155 5.733 1.00 78.88 100 ALA A C 1
ATOM 792 O O . ALA A 1 100 ? 0.042 -2.660 6.480 1.00 78.88 100 ALA A O 1
ATOM 793 N N . ALA A 1 101 ? 1.921 -1.464 6.202 1.00 84.38 101 ALA A N 1
ATOM 794 C CA . ALA A 1 101 ? 2.183 -1.281 7.631 1.00 84.38 101 ALA A CA 1
ATOM 795 C C . ALA A 1 101 ? 1.050 -0.521 8.343 1.00 84.38 101 ALA A C 1
ATOM 797 O O . ALA A 1 101 ? 0.587 -0.951 9.399 1.00 84.38 101 ALA A O 1
ATOM 798 N N . ILE A 1 102 ? 0.553 0.565 7.740 1.00 86.00 102 ILE A N 1
ATOM 799 C CA . ILE A 1 102 ? -0.587 1.335 8.260 1.00 86.00 102 ILE A CA 1
ATOM 800 C C . ILE A 1 102 ? -1.854 0.475 8.290 1.00 86.00 102 ILE A C 1
ATOM 802 O O . ILE A 1 102 ? -2.612 0.528 9.254 1.00 86.00 102 ILE A O 1
ATOM 806 N N . SER A 1 103 ? -2.068 -0.360 7.275 1.00 80.62 103 SER A N 1
ATOM 807 C CA . SER A 1 103 ? -3.223 -1.261 7.233 1.00 80.62 103 SER A CA 1
ATOM 808 C C . SER A 1 103 ? -3.147 -2.327 8.333 1.00 80.62 103 SER A C 1
ATOM 810 O O . SER A 1 103 ? -4.137 -2.564 9.019 1.00 80.62 103 SER A O 1
ATOM 812 N N . CYS A 1 104 ? -1.965 -2.899 8.593 1.00 81.62 104 CYS A N 1
ATOM 813 C CA . CYS A 1 104 ? -1.746 -3.782 9.744 1.00 81.62 104 CYS A CA 1
ATOM 814 C C . CYS A 1 104 ? -1.994 -3.065 11.082 1.00 81.62 104 CYS A C 1
ATOM 816 O O . CYS A 1 104 ? -2.617 -3.632 11.977 1.00 81.62 104 CYS A O 1
ATOM 818 N N . ALA A 1 105 ? -1.564 -1.807 11.217 1.00 84.81 105 ALA A N 1
ATOM 819 C CA . ALA A 1 105 ? -1.870 -1.002 12.398 1.00 84.81 105 ALA A CA 1
ATOM 820 C C . ALA A 1 105 ? -3.385 -0.758 12.548 1.00 84.81 105 ALA A C 1
ATOM 822 O O . ALA A 1 105 ? -3.909 -0.841 13.656 1.00 84.81 105 ALA A O 1
ATOM 823 N N . GLY A 1 106 ? -4.102 -0.536 11.441 1.00 77.81 106 GLY A N 1
ATOM 824 C CA . GLY A 1 106 ? -5.563 -0.423 11.408 1.00 77.81 106 GLY A CA 1
ATOM 825 C C . GLY A 1 106 ? -6.278 -1.693 11.878 1.00 77.81 106 GLY A C 1
ATOM 826 O O . GLY A 1 106 ? -7.243 -1.604 12.636 1.00 77.81 106 GLY A O 1
ATOM 827 N N . VAL A 1 107 ? -5.764 -2.876 11.517 1.00 80.69 107 VAL A N 1
ATOM 828 C CA . VAL A 1 107 ? -6.250 -4.170 12.033 1.00 80.69 107 VAL A CA 1
ATOM 829 C C . VAL A 1 107 ? -6.104 -4.241 13.555 1.00 80.69 107 VAL A C 1
ATOM 831 O O . VAL A 1 107 ? -7.079 -4.526 14.249 1.00 80.69 107 VAL A O 1
ATOM 834 N N . ILE A 1 108 ? -4.917 -3.931 14.086 1.00 83.81 108 ILE A N 1
ATOM 835 C CA . ILE A 1 108 ? -4.660 -3.941 15.536 1.00 83.81 108 ILE A CA 1
ATOM 836 C C . ILE A 1 108 ? -5.570 -2.935 16.248 1.00 83.81 108 ILE A C 1
ATOM 838 O O . ILE A 1 108 ? -6.172 -3.268 17.265 1.00 83.81 108 ILE A O 1
ATOM 842 N N . TYR A 1 109 ? -5.715 -1.729 15.699 1.00 79.75 109 TYR A N 1
ATOM 843 C CA . TYR A 1 109 ? -6.571 -0.685 16.257 1.00 79.75 109 TYR A CA 1
ATOM 844 C C . TYR A 1 109 ? -8.046 -1.106 16.314 1.00 79.75 109 TYR A C 1
ATOM 846 O O . TYR A 1 109 ? -8.721 -0.856 17.309 1.00 79.75 109 TYR A O 1
ATOM 854 N N . ALA A 1 110 ? -8.545 -1.776 15.275 1.00 77.31 110 ALA A N 1
ATOM 855 C CA . ALA A 1 110 ? -9.921 -2.260 15.227 1.00 77.31 110 ALA A CA 1
ATOM 856 C C . ALA A 1 110 ? -10.168 -3.458 16.169 1.00 77.31 110 ALA A C 1
ATOM 858 O O . ALA A 1 110 ? -11.260 -3.579 16.729 1.00 77.31 110 ALA A O 1
ATOM 859 N N . LEU A 1 111 ? -9.156 -4.311 16.377 1.00 81.94 111 LEU A N 1
ATOM 860 C CA . LEU A 1 111 ? -9.203 -5.465 17.288 1.00 81.94 111 LEU A CA 1
ATOM 861 C C . LEU A 1 111 ? -9.004 -5.087 18.760 1.00 81.94 111 LEU A C 1
ATOM 863 O O . LEU A 1 111 ? -9.610 -5.708 19.628 1.00 81.94 111 LEU A O 1
ATOM 867 N N . ALA A 1 112 ? -8.193 -4.073 19.067 1.00 79.25 112 ALA A N 1
ATOM 868 C CA . ALA A 1 112 ? -7.875 -3.677 20.439 1.00 79.25 112 ALA A CA 1
ATOM 869 C C . ALA A 1 112 ? -9.114 -3.488 21.341 1.00 79.25 112 ALA A C 1
ATOM 871 O O . ALA A 1 112 ? -9.146 -4.084 22.416 1.00 79.25 112 ALA A O 1
ATOM 872 N N . PRO A 1 113 ? -10.173 -2.765 20.929 1.00 71.88 113 PRO A N 1
ATOM 873 C CA . PRO A 1 113 ? -11.348 -2.578 21.772 1.00 71.88 113 PRO A CA 1
ATOM 874 C C . PRO A 1 113 ? -12.313 -3.780 21.787 1.00 71.88 113 PRO A C 1
ATOM 876 O O . PRO A 1 113 ? -13.314 -3.723 22.497 1.00 71.88 113 PRO A O 1
ATOM 879 N N . LEU A 1 114 ? -12.053 -4.845 21.011 1.00 70.19 114 LEU A N 1
ATOM 880 C CA . LEU A 1 114 ? -12.749 -6.137 21.135 1.00 70.19 114 LEU A CA 1
ATOM 881 C C . LEU A 1 114 ? -12.147 -7.000 22.258 1.00 70.19 114 LEU A C 1
ATOM 883 O O . LEU A 1 114 ? -12.883 -7.738 22.903 1.00 70.19 114 LEU A O 1
ATOM 887 N N . PHE A 1 115 ? -10.837 -6.894 22.511 1.00 69.31 115 PHE A N 1
ATOM 888 C CA . PHE A 1 115 ? -10.143 -7.666 23.557 1.00 69.31 115 PHE A CA 1
ATOM 889 C C . PHE A 1 115 ? -9.914 -6.883 24.857 1.00 69.31 115 PHE A C 1
ATOM 891 O O . PHE A 1 115 ? -9.881 -7.479 25.929 1.00 69.31 115 PHE A O 1
ATOM 898 N N . CYS A 1 116 ? -9.798 -5.557 24.776 1.00 64.50 116 CYS A N 1
ATOM 899 C CA . CYS A 1 116 ? -9.725 -4.649 25.917 1.00 64.50 116 CYS A CA 1
ATOM 900 C C . CYS A 1 116 ? -10.886 -3.652 25.824 1.00 64.50 116 CYS A C 1
ATOM 902 O O . CYS A 1 116 ? -10.737 -2.611 25.175 1.00 64.50 116 CYS A O 1
ATOM 904 N N . PRO A 1 117 ? -12.055 -3.941 26.426 1.00 64.69 117 PRO A N 1
ATOM 905 C CA . PRO A 1 117 ? -13.135 -2.970 26.463 1.00 64.69 117 PRO A CA 1
ATOM 906 C C . PRO A 1 117 ? -12.637 -1.685 27.148 1.00 64.69 117 PRO A C 1
ATOM 908 O O . PRO A 1 117 ? -11.948 -1.766 28.170 1.00 64.69 117 PRO A O 1
ATOM 911 N N . PRO A 1 118 ? -12.932 -0.496 26.589 1.00 63.75 118 PRO A N 1
ATOM 912 C CA . PRO A 1 118 ? -12.547 0.760 27.215 1.00 63.75 118 PRO A CA 1
ATOM 913 C C . PRO A 1 118 ? -13.144 0.815 28.622 1.00 63.75 118 PRO A C 1
ATOM 915 O O . PRO A 1 118 ? -14.316 0.482 28.810 1.00 63.75 118 PRO A O 1
ATOM 918 N N . ALA A 1 119 ? -12.319 1.198 29.603 1.00 62.31 119 ALA A N 1
ATOM 919 C CA . ALA A 1 119 ? -12.751 1.328 30.988 1.00 62.31 119 ALA A CA 1
ATOM 920 C C . ALA A 1 119 ? -14.033 2.179 31.042 1.00 62.31 119 ALA A C 1
ATOM 922 O O . ALA A 1 119 ? -14.084 3.223 30.378 1.00 62.31 119 ALA A O 1
ATOM 923 N N . PRO A 1 120 ? -15.076 1.738 31.771 1.00 64.50 120 PRO A N 1
ATOM 924 C CA . PRO A 1 120 ? -16.314 2.490 31.849 1.00 64.50 120 PRO A CA 1
ATOM 925 C C . PRO A 1 120 ? -16.018 3.908 32.354 1.00 64.50 120 PRO A C 1
ATOM 927 O O . PRO A 1 120 ? -15.161 4.075 33.230 1.00 64.50 120 PRO A O 1
ATOM 930 N N . PRO A 1 121 ? -16.686 4.934 31.798 1.00 65.06 121 PRO A N 1
ATOM 931 C CA . PRO A 1 121 ? -16.500 6.301 32.251 1.00 65.06 121 PRO A CA 1
ATOM 932 C C . PRO A 1 121 ? -16.804 6.361 33.747 1.00 65.06 121 PRO A C 1
ATOM 934 O O . PRO A 1 121 ? -17.895 5.992 34.183 1.00 65.06 121 PRO A O 1
ATOM 937 N N . VAL A 1 122 ? -15.813 6.786 34.532 1.00 65.06 122 VAL A N 1
ATOM 938 C CA . VAL A 1 122 ? -15.968 7.027 35.966 1.00 65.06 122 VAL A CA 1
ATOM 939 C C . VAL A 1 122 ? -17.025 8.118 36.108 1.00 65.06 122 VAL A C 1
ATOM 941 O O . VAL A 1 122 ? -16.767 9.275 35.775 1.00 65.06 122 VAL A O 1
ATOM 944 N N . LEU A 1 123 ? -18.237 7.744 36.528 1.00 66.62 123 LEU A N 1
ATOM 945 C CA . LEU A 1 123 ? -19.271 8.719 36.856 1.00 66.62 123 LEU A CA 1
ATOM 946 C C . LEU A 1 123 ? -18.716 9.615 37.975 1.00 66.62 123 LEU A C 1
ATOM 948 O O . LEU A 1 123 ? -18.232 9.076 38.975 1.00 66.62 123 LEU A O 1
ATOM 952 N N . PRO A 1 124 ? -18.769 10.953 37.850 1.00 66.00 124 PRO A N 1
ATOM 953 C CA . PRO A 1 124 ? -18.454 11.814 38.976 1.00 66.00 124 PRO A CA 1
ATOM 954 C C . PRO A 1 124 ? -19.429 11.475 40.107 1.00 66.00 124 PRO A C 1
ATOM 956 O O . PRO A 1 124 ? -20.645 11.511 39.915 1.00 66.00 124 PRO A O 1
ATOM 959 N N . ALA A 1 125 ? -18.888 11.078 41.261 1.00 66.50 125 ALA A N 1
ATOM 960 C CA . ALA A 1 125 ? -19.675 10.782 42.447 1.00 66.50 125 ALA A CA 1
ATOM 961 C C . ALA A 1 125 ? -20.556 11.997 42.770 1.00 66.50 125 ALA A C 1
ATOM 963 O O . ALA A 1 125 ? -20.038 13.091 42.997 1.00 66.50 125 ALA A O 1
ATOM 964 N N . GLN A 1 126 ? -21.879 11.814 42.747 1.00 63.41 126 GLN A N 1
ATOM 965 C CA . GLN A 1 126 ? -22.814 12.832 43.215 1.00 63.41 126 GLN A CA 1
ATOM 966 C C . GLN A 1 126 ? -22.544 13.085 44.706 1.00 63.41 126 GLN A C 1
ATOM 968 O O . GLN A 1 126 ? -22.639 12.135 45.487 1.00 63.41 126 GLN A O 1
ATOM 973 N N . PRO A 1 127 ? -22.206 14.319 45.120 1.00 69.31 127 PRO A N 1
ATOM 974 C CA . PRO A 1 127 ? -22.164 14.656 46.534 1.00 69.31 127 PRO A CA 1
ATOM 975 C C . PRO A 1 127 ? -23.593 14.623 47.097 1.00 69.31 127 PRO A C 1
ATOM 977 O O . PRO A 1 127 ? -24.513 15.184 46.496 1.00 69.31 127 PRO A O 1
ATOM 980 N N . SER A 1 128 ? -23.753 13.900 48.207 1.00 71.31 128 SER A N 1
ATOM 981 C CA . SER A 1 128 ? -24.964 13.800 49.035 1.00 71.31 128 SER A CA 1
ATOM 982 C C . SER A 1 128 ? -25.276 15.092 49.772 1.00 71.31 128 SER A C 1
ATOM 984 O O . SER A 1 128 ? -24.295 15.695 50.268 1.00 71.31 128 SER A O 1
#

Foldseek 3Di:
DVVVLVVLLVVLVVVLVVLQVVLVVCLVPPLVVSLVSLQVSLVSLQVSLVVLVVVVVVVVVVLVVVLVVVPPPRDPPCPVPDPDDDPVSVVSSVVSVVSNVVSVVSNCVSCVCVVPPPDPPDDDDDDD

Radius of gyration: 23.01 Å; chains: 1; bounding box: 52×23×82 Å

pLDDT: mean 72.63, std 11.53, range [39.47, 88.5]